Protein AF-A0AAV1ZUP9-F1 (afdb_monomer_lite)

Radius of gyration: 20.41 Å; chains: 1; bounding box: 38×27×68 Å

Secondary structure (DSSP, 8-state):
-------TT---HHHHHHHHHHHHHHHHHHHHHHHHHHHTT----HHHHHHHHHHHHHHHHHHHHHHHHHHHHHTT-GGGHHHHHHHHHHHHHHHHHHHHHHHHHHHHHHHHHHHHHHH-

pLDDT: mean 74.81, std 11.31, range [37.53, 89.44]

Sequence (120 aa):
MAILKTCCCLKSVRDGSFASGIYTMIFYTLFVTFGTFHLTPKIENKVLFGLGLLALFLSGMCVMSSALLLVGLCADNRIFLIPWLVFVSLATLLDVFLCVYFTVKDVRFRTFLKHAKNVI

Structure (mmCIF, N/CA/C/O backbone):
dat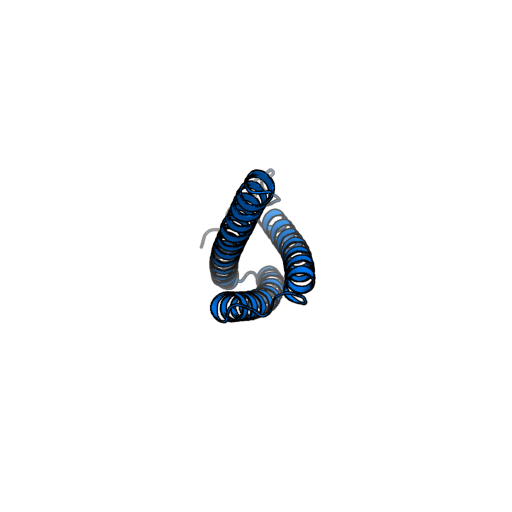a_AF-A0AAV1ZUP9-F1
#
_entry.id   AF-A0AAV1ZUP9-F1
#
loop_
_atom_site.group_PDB
_atom_site.id
_atom_site.type_symbol
_atom_site.label_atom_id
_atom_site.label_alt_id
_atom_site.label_comp_id
_atom_site.label_asym_id
_atom_site.label_entity_id
_atom_site.label_seq_id
_atom_site.pdbx_PDB_ins_code
_atom_site.Cartn_x
_atom_site.Cartn_y
_atom_site.Cartn_z
_atom_site.occupancy
_atom_site.B_iso_or_equiv
_atom_site.auth_seq_id
_atom_site.auth_comp_id
_atom_site.auth_asym_id
_atom_site.auth_atom_id
_atom_site.pdbx_PDB_model_num
ATOM 1 N N . MET A 1 1 ? -4.433 -5.146 31.215 1.00 37.53 1 MET A N 1
ATOM 2 C CA . MET A 1 1 ? -3.589 -4.198 31.979 1.00 37.53 1 MET A CA 1
ATOM 3 C C . MET A 1 1 ? -4.230 -2.822 31.924 1.00 37.53 1 MET A C 1
ATOM 5 O O . MET A 1 1 ? -4.546 -2.397 30.822 1.00 37.53 1 MET A O 1
ATOM 9 N N . ALA A 1 2 ? -4.477 -2.229 33.103 1.00 40.00 2 ALA A N 1
ATOM 10 C CA . ALA A 1 2 ? -4.985 -0.875 33.391 1.00 40.00 2 ALA A CA 1
ATOM 11 C C . ALA A 1 2 ? -5.858 -0.245 32.282 1.00 40.00 2 ALA A C 1
ATOM 13 O O . ALA A 1 2 ? -5.358 0.345 31.333 1.00 40.00 2 ALA A O 1
ATOM 14 N N . ILE A 1 3 ? -7.188 -0.388 32.321 1.00 48.44 3 ILE A N 1
ATOM 15 C CA . ILE A 1 3 ? -8.059 0.575 33.027 1.00 48.44 3 ILE A CA 1
ATOM 16 C C . ILE A 1 3 ? -7.445 1.986 33.006 1.00 48.44 3 ILE A C 1
ATOM 18 O O . ILE A 1 3 ? -7.057 2.554 34.021 1.00 48.44 3 ILE A O 1
ATOM 22 N N . LEU A 1 4 ? -7.364 2.580 31.814 1.00 47.16 4 LEU A N 1
ATOM 23 C CA . LEU A 1 4 ? -7.491 4.028 31.722 1.00 47.16 4 LEU A CA 1
ATOM 24 C C . LEU A 1 4 ? -8.926 4.327 32.139 1.00 47.16 4 LEU A C 1
ATOM 26 O O . LEU A 1 4 ? -9.868 4.170 31.363 1.00 47.16 4 LEU A O 1
ATOM 30 N N . LYS A 1 5 ? -9.079 4.656 33.423 1.00 46.22 5 LYS A N 1
ATOM 31 C CA . LYS A 1 5 ? -10.285 5.266 33.964 1.00 46.22 5 LYS A CA 1
ATOM 32 C C . LYS A 1 5 ? -10.697 6.376 33.000 1.00 46.22 5 LYS A C 1
ATOM 34 O O . LYS A 1 5 ? -9.929 7.293 32.722 1.00 46.22 5 LYS A O 1
ATOM 39 N N . THR A 1 6 ? -11.906 6.232 32.480 1.00 54.28 6 THR A N 1
ATOM 40 C CA . THR A 1 6 ? -12.762 7.289 31.955 1.00 54.28 6 THR A CA 1
ATOM 41 C C . THR A 1 6 ? -12.511 8.617 32.675 1.00 54.28 6 THR A C 1
ATOM 43 O O . THR A 1 6 ? -13.021 8.830 33.771 1.00 54.28 6 THR A O 1
ATOM 46 N N . CYS A 1 7 ? -11.744 9.504 32.045 1.00 49.84 7 CYS A N 1
ATOM 47 C CA . CYS A 1 7 ? -11.783 10.939 32.301 1.00 49.84 7 CYS A CA 1
ATOM 48 C C . CYS A 1 7 ? -12.308 11.614 31.028 1.00 49.84 7 CYS A C 1
ATOM 50 O O . CYS A 1 7 ? -11.894 11.273 29.917 1.00 49.84 7 CYS A O 1
ATOM 52 N N . CYS A 1 8 ? -13.248 12.539 31.213 1.00 55.66 8 CYS A N 1
ATOM 53 C CA . CYS A 1 8 ? -14.240 13.067 30.270 1.00 55.66 8 CYS A CA 1
ATOM 54 C C . CYS A 1 8 ? -13.753 13.720 28.951 1.00 55.66 8 CYS A C 1
ATOM 56 O O . CYS A 1 8 ? -14.572 14.313 28.258 1.00 55.66 8 CYS A O 1
ATOM 58 N N . CYS A 1 9 ? -12.483 13.580 28.550 1.00 53.19 9 CYS A N 1
ATOM 59 C CA . CYS A 1 9 ? -11.934 14.180 27.322 1.00 53.19 9 CYS A CA 1
ATOM 60 C C . CYS A 1 9 ? -11.315 13.177 26.318 1.00 53.19 9 CYS A C 1
ATOM 62 O O . CYS A 1 9 ? -11.061 13.551 25.178 1.00 53.19 9 CYS A O 1
ATOM 64 N N . LEU A 1 10 ? -11.088 11.903 26.682 1.00 47.53 10 LEU A N 1
ATOM 65 C CA . LEU A 1 10 ? -10.405 10.901 25.830 1.00 47.53 10 LEU A CA 1
ATOM 66 C C . LEU A 1 10 ? -11.370 9.862 25.242 1.00 47.53 10 LEU A C 1
ATOM 68 O O . LEU A 1 10 ? -11.219 8.654 25.407 1.00 47.53 10 LEU A O 1
ATOM 72 N N . LYS A 1 11 ? -12.370 10.348 24.509 1.00 51.31 11 LYS A N 1
ATOM 73 C CA . LYS A 1 11 ? -13.342 9.511 23.794 1.00 51.31 11 LYS A CA 1
ATOM 74 C C . LYS A 1 11 ? -12.722 8.714 22.623 1.00 51.31 11 LYS A C 1
ATOM 76 O O . LYS A 1 11 ? -13.373 7.815 22.118 1.00 51.31 11 LYS A O 1
ATOM 81 N N . SER A 1 12 ? -11.480 8.979 22.191 1.00 55.84 12 SER A N 1
ATOM 82 C CA . SER A 1 12 ? -11.130 8.734 20.777 1.00 55.84 12 SER A CA 1
ATOM 83 C C . SER A 1 12 ? -9.803 8.019 20.462 1.00 55.84 12 SER A C 1
ATOM 85 O O . SER A 1 12 ? -9.233 8.227 19.398 1.00 55.84 12 SER A O 1
ATOM 87 N N . VAL A 1 13 ? -9.285 7.124 21.314 1.00 57.34 13 VAL A N 1
ATOM 88 C CA . VAL A 1 13 ? -8.248 6.178 20.818 1.00 57.34 13 VAL A CA 1
ATOM 89 C C . VAL A 1 13 ? -8.903 5.040 20.028 1.00 57.34 13 VAL A C 1
ATOM 91 O O . VAL A 1 13 ? -8.382 4.599 19.006 1.00 57.34 13 VAL A O 1
ATOM 94 N N . ARG A 1 14 ? -10.079 4.587 20.484 1.00 66.31 14 ARG A N 1
ATOM 95 C CA . ARG A 1 14 ? -10.844 3.512 19.840 1.00 66.31 14 ARG A CA 1
ATOM 96 C C . ARG A 1 14 ? -11.477 3.981 18.526 1.00 66.31 14 ARG A C 1
ATOM 98 O O . ARG A 1 14 ? -11.312 3.309 17.516 1.00 66.31 14 ARG A O 1
ATOM 105 N N . ASP A 1 15 ? -12.082 5.170 18.527 1.00 68.00 15 ASP A N 1
ATOM 106 C CA . ASP A 1 15 ? -12.604 5.812 17.310 1.00 68.00 15 ASP A CA 1
ATOM 107 C C . ASP A 1 15 ? -11.478 6.216 16.343 1.00 68.00 15 ASP A C 1
ATOM 109 O O . ASP A 1 15 ? -11.609 6.033 15.135 1.00 68.00 15 ASP A O 1
ATOM 113 N N . GLY A 1 16 ? -10.328 6.671 16.858 1.00 72.88 16 GLY A N 1
ATOM 114 C CA . GLY A 1 16 ? -9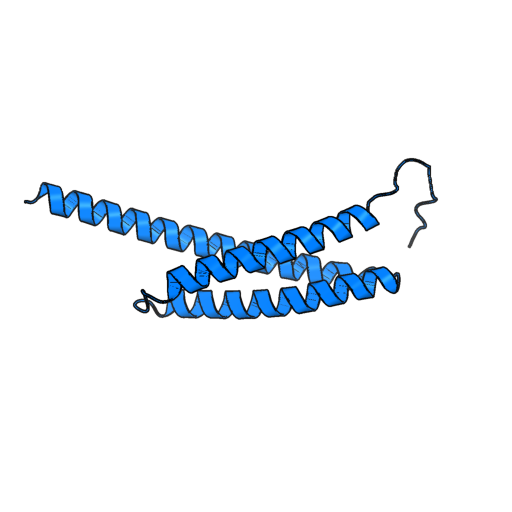.152 6.973 16.036 1.00 72.88 16 GLY A CA 1
ATOM 115 C C . GLY A 1 16 ? -8.592 5.750 15.300 1.00 72.88 16 GLY A C 1
ATOM 116 O O . GLY A 1 16 ? -8.248 5.845 14.123 1.00 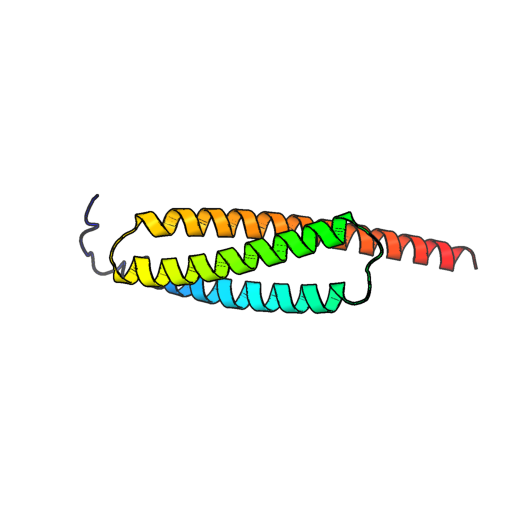72.88 16 GLY A O 1
ATOM 117 N N . SER A 1 17 ? -8.557 4.583 15.955 1.00 73.81 17 SER A N 1
ATOM 118 C CA . SER A 1 17 ? -8.146 3.326 15.311 1.00 73.81 17 SER A CA 1
ATOM 119 C C . SER A 1 17 ? -9.165 2.823 14.284 1.00 73.81 17 SER A C 1
ATOM 121 O O . SER A 1 17 ? -8.786 2.146 13.331 1.00 73.81 17 SER A O 1
ATOM 123 N N . PHE A 1 18 ? -10.450 3.128 14.476 1.00 72.81 18 PHE A N 1
ATOM 124 C CA . PHE A 1 18 ? -11.496 2.774 13.519 1.00 72.81 18 PHE A CA 1
ATOM 125 C C . PHE A 1 18 ? -11.397 3.639 12.258 1.00 72.81 18 PHE A C 1
ATOM 127 O O . PHE A 1 18 ? -11.421 3.124 11.141 1.00 72.81 18 PHE A O 1
ATOM 134 N N . ALA A 1 19 ? -11.190 4.947 12.440 1.00 81.81 19 ALA A N 1
ATOM 135 C CA . ALA A 1 19 ? -10.950 5.872 11.342 1.00 81.81 19 ALA A CA 1
ATOM 136 C C . ALA A 1 19 ? -9.705 5.472 10.536 1.00 81.81 19 ALA A C 1
ATOM 138 O O . ALA A 1 19 ? -9.776 5.387 9.310 1.00 81.81 19 ALA A O 1
ATOM 139 N N . SER A 1 20 ? -8.584 5.168 11.202 1.00 81.06 20 SER A N 1
ATOM 140 C CA . SER A 1 20 ? -7.347 4.800 10.505 1.00 81.06 20 SER A CA 1
ATOM 141 C C . SER A 1 20 ? -7.503 3.532 9.666 1.00 81.06 20 SER A C 1
ATOM 143 O O . SER A 1 20 ? -7.116 3.545 8.503 1.00 81.06 20 SER A O 1
ATOM 145 N N . GLY A 1 21 ? -8.145 2.481 10.187 1.00 79.44 21 GLY A N 1
ATOM 146 C CA . GLY A 1 21 ? -8.389 1.247 9.433 1.00 79.44 21 GLY A CA 1
ATOM 147 C C . GLY A 1 21 ? -9.173 1.475 8.135 1.00 79.44 21 GLY A C 1
ATOM 148 O O . GLY A 1 21 ? -8.811 0.932 7.089 1.00 79.44 21 GLY A O 1
ATOM 149 N N . ILE A 1 22 ? -10.198 2.334 8.177 1.00 83.56 22 ILE A N 1
ATOM 150 C CA . ILE A 1 22 ? -10.996 2.701 6.995 1.00 83.56 22 ILE A CA 1
ATOM 151 C C . ILE A 1 22 ? -10.152 3.493 5.989 1.00 83.56 22 ILE A C 1
ATOM 153 O O . ILE A 1 22 ? -10.151 3.165 4.802 1.00 83.56 22 ILE A O 1
ATOM 157 N N . TYR A 1 23 ? -9.394 4.496 6.449 1.00 83.31 23 TYR A N 1
ATOM 158 C CA . TYR A 1 23 ? -8.500 5.272 5.580 1.00 83.31 23 TYR A CA 1
ATOM 159 C C . TYR A 1 23 ? -7.471 4.385 4.885 1.00 83.31 23 TYR A C 1
ATOM 161 O O . TYR A 1 23 ? -7.250 4.509 3.681 1.00 83.31 23 TYR A O 1
ATOM 169 N N . THR A 1 24 ? -6.872 3.463 5.633 1.00 82.31 24 THR A N 1
ATOM 170 C CA . THR A 1 24 ? -5.885 2.527 5.113 1.00 82.31 24 THR A CA 1
ATOM 171 C C . THR A 1 24 ? -6.499 1.601 4.062 1.00 82.31 24 THR A C 1
ATOM 173 O O . THR A 1 24 ? -5.897 1.405 3.009 1.00 82.31 24 THR A O 1
ATOM 176 N N . MET A 1 25 ? -7.722 1.099 4.275 1.00 78.50 25 MET A N 1
ATOM 177 C CA . MET A 1 25 ? -8.409 0.257 3.288 1.00 78.50 25 MET A CA 1
ATOM 178 C C . MET A 1 25 ? -8.659 1.001 1.967 1.00 78.50 25 MET A C 1
ATOM 180 O O . MET A 1 25 ? -8.355 0.480 0.892 1.00 78.50 25 MET A O 1
ATOM 184 N N . ILE A 1 26 ? -9.164 2.236 2.041 1.00 85.12 26 ILE A N 1
ATOM 185 C CA . ILE A 1 26 ? -9.432 3.065 0.857 1.00 85.12 26 ILE A CA 1
ATOM 186 C C . ILE A 1 26 ? -8.125 3.370 0.115 1.00 85.12 26 ILE A C 1
ATOM 188 O O . ILE A 1 26 ? -8.048 3.197 -1.102 1.00 85.12 26 ILE A O 1
ATOM 192 N N . PHE A 1 27 ? -7.081 3.769 0.844 1.00 83.00 27 PHE A N 1
ATOM 193 C CA . PHE A 1 27 ? -5.788 4.118 0.263 1.00 83.00 27 PHE A CA 1
ATOM 194 C C . PHE A 1 27 ? -5.147 2.937 -0.477 1.00 83.00 27 PHE A C 1
ATOM 196 O O . PHE A 1 27 ? -4.758 3.081 -1.636 1.00 83.00 27 PHE A O 1
ATOM 203 N N . TYR A 1 28 ? -5.101 1.753 0.142 1.00 80.44 28 TYR A N 1
ATOM 204 C CA . TYR A 1 28 ? -4.539 0.562 -0.498 1.00 80.44 28 TYR A CA 1
ATOM 205 C C . TYR A 1 28 ? -5.346 0.098 -1.711 1.00 80.44 28 TYR A C 1
ATOM 207 O O . TYR A 1 28 ? -4.756 -0.331 -2.700 1.00 80.44 28 TYR A O 1
ATOM 215 N N . THR A 1 29 ? -6.675 0.232 -1.681 1.00 79.06 29 THR A N 1
ATOM 216 C CA . THR A 1 29 ? -7.527 -0.119 -2.830 1.00 79.06 29 THR A CA 1
ATOM 217 C C . THR A 1 29 ? -7.207 0.763 -4.036 1.00 79.06 29 THR A C 1
ATOM 219 O O . THR A 1 29 ? -7.034 0.262 -5.150 1.00 79.06 29 THR A O 1
ATOM 222 N N . LEU A 1 30 ? -7.061 2.074 -3.819 1.00 83.69 30 LEU A N 1
ATOM 223 C CA . LEU A 1 30 ? -6.657 3.003 -4.872 1.00 83.69 30 LEU A CA 1
ATOM 224 C C . LEU A 1 30 ? -5.246 2.686 -5.368 1.00 83.69 30 LEU A C 1
ATOM 226 O O . LEU A 1 30 ? -5.041 2.563 -6.572 1.00 83.69 30 LEU A O 1
ATOM 230 N N . PHE A 1 31 ? -4.288 2.493 -4.462 1.00 79.75 31 PHE A N 1
ATOM 231 C CA . PHE A 1 31 ? -2.896 2.229 -4.820 1.00 79.75 31 PHE A CA 1
ATOM 232 C C . PHE A 1 31 ? -2.735 0.953 -5.661 1.00 79.75 31 PHE A C 1
ATOM 234 O O . PHE A 1 31 ? -2.059 0.979 -6.687 1.00 79.75 31 PHE A O 1
ATOM 241 N N . VAL A 1 32 ? -3.424 -0.135 -5.300 1.00 79.00 32 VAL A N 1
ATOM 242 C CA . VAL A 1 32 ? -3.454 -1.383 -6.085 1.00 79.00 32 VAL A CA 1
ATOM 243 C C . VAL A 1 32 ? -4.101 -1.163 -7.451 1.00 79.00 32 VAL A C 1
ATOM 245 O O . VAL A 1 32 ? -3.612 -1.676 -8.456 1.00 79.00 32 VAL A O 1
ATOM 248 N N . THR A 1 33 ? -5.169 -0.372 -7.518 1.00 80.38 33 THR A N 1
ATOM 249 C CA . THR A 1 33 ? -5.855 -0.051 -8.775 1.00 80.38 33 THR A CA 1
ATOM 250 C C . THR A 1 33 ? -4.930 0.729 -9.715 1.00 80.38 33 THR A C 1
ATOM 252 O O . THR A 1 33 ? -4.705 0.318 -10.850 1.00 80.38 33 THR A O 1
ATOM 255 N N . PHE A 1 34 ? -4.293 1.798 -9.231 1.00 80.56 34 PHE A N 1
ATOM 256 C CA . PHE A 1 34 ? -3.296 2.544 -10.005 1.00 80.56 34 PHE A CA 1
ATOM 257 C C . PHE A 1 34 ? -2.095 1.668 -10.388 1.00 80.56 34 PHE A C 1
ATOM 259 O O . PHE A 1 34 ? -1.674 1.678 -11.542 1.00 80.56 34 PHE A O 1
ATOM 266 N N . GLY A 1 35 ? -1.577 0.863 -9.459 1.00 72.69 35 GLY A N 1
ATOM 267 C CA . GLY A 1 35 ? -0.481 -0.066 -9.720 1.00 72.69 35 GLY A CA 1
ATOM 268 C C . GLY A 1 35 ? -0.823 -1.052 -10.835 1.00 72.69 35 GLY A C 1
ATOM 269 O O . GLY A 1 35 ? -0.116 -1.124 -11.834 1.00 72.69 35 GLY A O 1
ATOM 270 N N . THR A 1 36 ? -1.943 -1.764 -10.727 1.00 72.88 36 THR A N 1
ATOM 271 C CA . THR A 1 36 ? -2.373 -2.757 -11.726 1.00 72.88 36 THR A CA 1
ATOM 272 C C . THR A 1 36 ? -2.581 -2.145 -13.111 1.00 72.88 36 THR A C 1
ATOM 274 O O . THR A 1 36 ? -2.071 -2.696 -14.086 1.00 72.88 36 THR A O 1
ATOM 277 N N . PHE A 1 37 ? -3.207 -0.968 -13.220 1.00 73.44 37 PHE A N 1
ATOM 278 C CA . PHE A 1 37 ? -3.340 -0.271 -14.505 1.00 73.44 37 PHE A CA 1
ATOM 279 C C . PHE A 1 37 ? -1.989 0.128 -15.119 1.00 73.44 37 PHE A C 1
ATOM 281 O O . PHE A 1 37 ? -1.819 0.048 -16.336 1.00 73.44 37 PHE A O 1
ATOM 288 N N . HIS A 1 38 ? -1.009 0.501 -14.293 1.00 65.94 38 HIS A N 1
ATOM 289 C CA . HIS A 1 38 ? 0.342 0.837 -14.747 1.00 65.94 38 HIS A CA 1
ATOM 290 C C . HIS A 1 38 ? 1.237 -0.389 -15.023 1.00 65.94 38 HIS A C 1
ATOM 292 O O . HIS A 1 38 ? 2.222 -0.254 -15.755 1.00 65.94 38 HIS A O 1
ATOM 298 N N . LEU A 1 39 ? 0.913 -1.573 -14.484 1.00 61.25 39 LEU A N 1
ATOM 299 C CA . LEU A 1 39 ? 1.657 -2.823 -14.705 1.00 61.25 39 LEU A CA 1
ATOM 300 C C . LEU A 1 39 ? 1.228 -3.582 -15.974 1.00 61.25 39 LEU A C 1
ATOM 302 O O . LEU A 1 39 ? 2.067 -4.252 -16.578 1.00 61.25 39 LEU A O 1
ATOM 306 N N . THR A 1 40 ? -0.027 -3.454 -16.417 1.00 58.81 40 THR A N 1
ATOM 307 C CA . THR A 1 40 ? -0.556 -4.160 -17.604 1.00 58.81 40 THR A CA 1
ATOM 308 C C . THR A 1 40 ? 0.265 -3.965 -18.897 1.00 58.81 40 THR A C 1
ATOM 310 O O . THR A 1 40 ? 0.391 -4.929 -19.651 1.00 58.81 40 THR A O 1
ATOM 313 N N . PRO A 1 41 ? 0.886 -2.798 -19.182 1.00 56.59 41 PRO A N 1
ATOM 314 C CA . PRO A 1 41 ? 1.627 -2.611 -20.433 1.00 56.59 41 PRO A CA 1
ATOM 315 C C . PRO A 1 41 ? 3.148 -2.879 -20.376 1.00 56.59 41 PRO A C 1
ATOM 317 O O . PRO A 1 41 ? 3.799 -2.732 -21.408 1.00 56.59 41 PRO A O 1
ATOM 320 N N . LYS A 1 42 ? 3.769 -3.232 -19.232 1.00 55.28 42 LYS A N 1
ATOM 321 C CA . LYS A 1 42 ? 5.251 -3.329 -19.129 1.00 55.28 42 LYS A CA 1
ATOM 322 C C . LYS A 1 42 ? 5.751 -4.564 -18.364 1.00 55.28 42 LYS A C 1
ATOM 324 O O . LYS A 1 42 ? 6.163 -4.477 -17.210 1.00 55.28 42 LYS A O 1
ATOM 329 N N . ILE A 1 43 ? 5.816 -5.704 -19.058 1.00 62.62 43 ILE A N 1
ATOM 330 C CA . ILE A 1 43 ? 6.300 -7.008 -18.546 1.00 62.62 43 ILE A CA 1
ATOM 331 C C . ILE A 1 43 ? 7.783 -7.248 -18.916 1.00 62.62 43 ILE A C 1
ATOM 333 O O . ILE A 1 43 ? 8.186 -8.342 -19.286 1.00 62.62 43 ILE A O 1
ATOM 337 N N . GLU A 1 44 ? 8.641 -6.226 -18.856 1.00 66.62 44 GLU A N 1
ATOM 338 C CA . GLU A 1 44 ? 10.034 -6.395 -19.322 1.00 66.62 44 GLU A CA 1
ATOM 339 C C . GLU A 1 44 ? 11.000 -6.879 -18.219 1.00 66.62 44 GLU A C 1
ATOM 341 O O . GLU A 1 44 ? 12.048 -7.445 -18.512 1.00 66.62 44 GLU A O 1
ATOM 346 N N . ASN A 1 45 ? 10.664 -6.714 -16.929 1.00 72.50 45 ASN A N 1
ATOM 347 C CA . ASN A 1 45 ? 11.578 -7.029 -15.819 1.00 72.50 45 ASN A CA 1
ATOM 348 C C . ASN A 1 45 ? 10.977 -8.030 -14.817 1.00 72.50 45 ASN A C 1
ATOM 350 O O . ASN A 1 45 ? 10.016 -7.712 -14.115 1.00 72.50 45 ASN A O 1
ATOM 354 N N . LYS A 1 46 ? 11.628 -9.195 -14.658 1.00 76.62 46 LYS A N 1
ATOM 355 C CA . LYS A 1 46 ? 11.259 -10.241 -13.676 1.00 76.62 46 LYS A CA 1
ATOM 356 C C . LYS A 1 46 ? 11.181 -9.714 -12.235 1.00 76.62 46 LYS A C 1
ATOM 358 O O . LYS A 1 46 ? 10.316 -10.133 -11.476 1.00 76.62 46 LYS A O 1
ATOM 363 N N . VAL A 1 47 ? 12.056 -8.770 -11.874 1.00 79.06 47 VAL A N 1
ATOM 364 C CA . VAL A 1 47 ? 12.116 -8.173 -10.526 1.00 79.06 47 VAL A CA 1
ATOM 365 C C . VAL A 1 47 ? 10.879 -7.323 -10.224 1.00 79.06 47 VAL A C 1
ATOM 367 O O . VAL A 1 47 ? 10.317 -7.443 -9.142 1.00 79.06 47 VAL A O 1
ATOM 370 N N . LEU A 1 48 ? 10.418 -6.508 -11.181 1.00 76.56 48 LEU A N 1
ATOM 371 C CA . LEU A 1 48 ? 9.232 -5.657 -11.012 1.00 76.56 48 LEU A CA 1
ATOM 372 C C . LEU A 1 48 ? 7.955 -6.504 -10.920 1.00 76.56 48 LEU A C 1
ATOM 374 O O . LEU A 1 48 ? 7.087 -6.227 -10.099 1.00 76.56 48 LEU A O 1
ATOM 378 N N . PHE A 1 49 ? 7.879 -7.568 -11.727 1.00 78.88 49 PHE A N 1
ATOM 379 C CA . PHE A 1 49 ? 6.773 -8.523 -11.691 1.00 78.88 49 PHE A CA 1
ATOM 380 C C . PHE A 1 49 ? 6.711 -9.275 -10.353 1.00 78.88 49 PHE A C 1
ATOM 382 O O . PHE A 1 49 ? 5.648 -9.367 -9.745 1.00 78.88 49 PHE A O 1
ATOM 389 N N . GLY A 1 50 ? 7.862 -9.740 -9.853 1.00 82.62 50 GLY A N 1
ATOM 39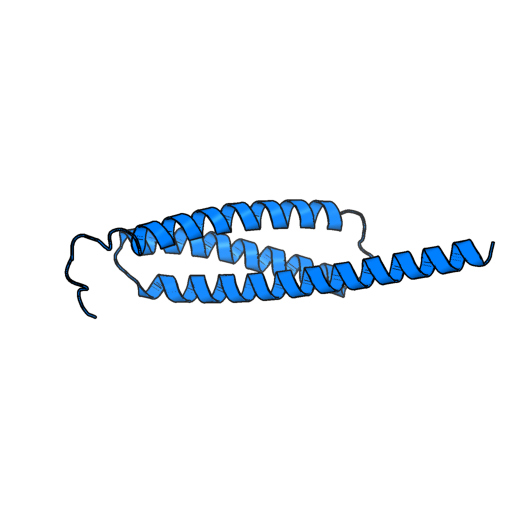0 C CA . GLY A 1 50 ? 7.963 -10.383 -8.542 1.00 82.62 50 GLY A CA 1
ATOM 391 C C . GLY A 1 50 ? 7.587 -9.450 -7.386 1.00 82.62 50 GLY A C 1
ATOM 392 O O . GLY A 1 50 ? 6.803 -9.844 -6.527 1.00 82.62 50 GLY A O 1
ATOM 393 N N . LEU A 1 51 ? 8.084 -8.205 -7.383 1.00 80.31 51 LEU A N 1
ATOM 394 C CA . LEU A 1 51 ? 7.740 -7.218 -6.349 1.00 80.31 51 LEU A CA 1
ATOM 395 C C . LEU A 1 51 ? 6.250 -6.848 -6.379 1.00 80.31 51 LEU A C 1
ATOM 397 O O . LEU A 1 51 ? 5.632 -6.747 -5.325 1.00 80.31 51 LEU A O 1
ATOM 401 N N . GLY A 1 52 ? 5.670 -6.676 -7.572 1.00 82.69 52 GLY A N 1
ATOM 402 C CA . GLY A 1 52 ? 4.249 -6.366 -7.741 1.00 82.69 52 GLY A CA 1
ATOM 403 C C . GLY A 1 52 ? 3.334 -7.498 -7.267 1.00 82.69 52 GLY A C 1
ATOM 404 O O . GLY A 1 52 ? 2.361 -7.240 -6.563 1.00 82.69 52 GLY A O 1
ATOM 405 N N . LEU A 1 53 ? 3.673 -8.755 -7.578 1.00 82.12 53 LEU A N 1
ATOM 406 C CA . LEU A 1 53 ? 2.954 -9.926 -7.064 1.00 82.12 53 LEU A CA 1
ATOM 407 C C . LEU A 1 53 ? 3.059 -10.046 -5.541 1.00 82.12 53 LEU A C 1
ATOM 409 O O . LEU A 1 53 ? 2.055 -10.305 -4.881 1.00 82.12 53 LEU A O 1
ATOM 413 N N . LEU A 1 54 ? 4.250 -9.829 -4.976 1.00 85.62 54 LEU A N 1
ATOM 414 C CA . LEU A 1 54 ? 4.462 -9.866 -3.529 1.00 85.62 54 LEU A CA 1
ATOM 415 C C . LEU A 1 54 ? 3.661 -8.765 -2.812 1.00 85.62 54 LEU A C 1
ATOM 417 O O . LEU A 1 54 ? 3.044 -9.040 -1.786 1.00 85.62 54 LEU A O 1
ATOM 421 N N . ALA A 1 55 ? 3.619 -7.552 -3.371 1.00 83.38 55 ALA A N 1
ATOM 422 C CA . ALA A 1 55 ? 2.821 -6.438 -2.853 1.00 83.38 55 ALA A CA 1
ATOM 423 C C . ALA A 1 55 ? 1.304 -6.710 -2.946 1.00 83.38 55 ALA A C 1
ATOM 425 O O . ALA A 1 55 ? 0.557 -6.425 -2.009 1.00 83.38 55 ALA A O 1
ATOM 426 N N . LEU A 1 56 ? 0.839 -7.345 -4.029 1.00 82.50 56 LEU A N 1
ATOM 427 C CA . LEU A 1 56 ? -0.547 -7.816 -4.167 1.00 82.50 56 LEU A CA 1
ATOM 428 C C . LEU A 1 56 ? -0.903 -8.863 -3.106 1.00 82.50 56 LEU A C 1
ATOM 430 O O . LEU A 1 56 ? -1.961 -8.790 -2.483 1.00 82.50 56 LEU A O 1
ATOM 434 N N . PHE A 1 57 ? 0.000 -9.807 -2.854 1.00 85.81 57 PHE A N 1
ATOM 435 C CA . PHE A 1 57 ? -0.212 -10.837 -1.843 1.00 85.81 57 PHE A CA 1
ATOM 436 C C . PHE A 1 57 ? -0.236 -10.244 -0.427 1.00 85.81 57 PHE A C 1
ATOM 438 O O . PHE A 1 57 ? -1.123 -10.564 0.366 1.00 85.81 57 PHE A O 1
ATOM 445 N N . LEU A 1 58 ? 0.689 -9.324 -0.121 1.00 83.88 58 LEU A N 1
ATOM 446 C CA . LEU A 1 58 ? 0.713 -8.613 1.159 1.00 83.88 58 LEU A CA 1
ATOM 447 C C . LEU A 1 58 ? -0.545 -7.764 1.362 1.00 83.88 58 LEU A C 1
ATOM 449 O O . LEU A 1 58 ? -1.124 -7.799 2.445 1.00 83.88 58 LEU A O 1
ATOM 453 N N . SER A 1 59 ? -1.001 -7.043 0.333 1.00 81.56 59 SER A N 1
ATOM 454 C CA . SER A 1 59 ? -2.202 -6.206 0.438 1.00 81.56 59 SER A CA 1
ATOM 455 C C . SER A 1 59 ? -3.469 -7.039 0.669 1.00 81.56 59 SER A C 1
ATOM 457 O O . SER A 1 59 ? -4.295 -6.660 1.499 1.00 81.56 59 SER A O 1
ATOM 459 N N . GLY A 1 60 ? -3.588 -8.225 0.058 1.00 80.81 60 GLY A N 1
ATOM 460 C CA . GLY A 1 60 ? -4.664 -9.178 0.365 1.00 80.81 60 GLY A CA 1
ATOM 461 C C . GLY A 1 60 ? -4.659 -9.637 1.830 1.00 80.81 60 GLY A C 1
ATOM 462 O O . GLY A 1 60 ? -5.695 -9.623 2.500 1.00 80.81 60 GLY A O 1
ATOM 463 N N . MET A 1 61 ? -3.480 -9.964 2.368 1.00 80.75 61 MET A N 1
ATOM 464 C CA . MET A 1 61 ? -3.315 -10.327 3.783 1.00 80.75 61 MET A CA 1
ATOM 465 C C . MET A 1 61 ? -3.619 -9.147 4.725 1.00 80.75 61 MET A C 1
ATOM 467 O O . MET A 1 61 ? -4.203 -9.344 5.793 1.00 80.75 61 MET A O 1
ATOM 471 N N . CYS A 1 62 ? -3.305 -7.910 4.323 1.00 79.06 62 CYS A N 1
ATOM 472 C CA . CYS A 1 62 ? -3.665 -6.696 5.061 1.00 79.06 62 CYS A CA 1
ATOM 473 C C . CYS A 1 62 ? -5.184 -6.481 5.134 1.00 79.06 62 CYS A C 1
ATOM 475 O O . CYS A 1 62 ? -5.678 -6.082 6.186 1.00 79.06 62 CYS A O 1
ATOM 477 N N . VAL A 1 63 ? -5.944 -6.788 4.075 1.00 79.44 63 VAL A N 1
ATOM 478 C CA . VAL A 1 63 ? -7.419 -6.705 4.099 1.00 79.44 63 VAL A CA 1
ATOM 479 C C . VAL A 1 63 ? -8.009 -7.696 5.107 1.00 79.44 63 VAL A C 1
ATOM 481 O O . VAL A 1 63 ? -8.868 -7.322 5.908 1.00 79.44 63 VAL A O 1
ATOM 484 N N . MET A 1 64 ? -7.501 -8.932 5.135 1.00 80.00 64 MET A N 1
ATOM 485 C CA . MET A 1 64 ? -7.903 -9.929 6.138 1.00 80.00 64 MET A CA 1
ATOM 486 C C . MET A 1 64 ? -7.549 -9.498 7.559 1.00 80.00 64 MET A C 1
ATOM 488 O O . MET A 1 64 ? -8.346 -9.662 8.483 1.00 80.00 64 MET A O 1
ATOM 492 N N . SER A 1 65 ? -6.387 -8.873 7.730 1.00 77.62 65 SER A N 1
ATOM 493 C CA . SER A 1 65 ? -5.965 -8.332 9.016 1.00 77.62 65 SER A CA 1
ATOM 494 C C . SER A 1 65 ? -6.838 -7.150 9.473 1.00 77.62 65 SER A C 1
ATOM 496 O O . SER A 1 65 ? -7.162 -7.056 10.654 1.00 77.62 65 SER A O 1
ATOM 498 N N . SER A 1 66 ? -7.297 -6.289 8.558 1.00 78.50 66 SER A N 1
ATOM 499 C CA . SER A 1 66 ? -8.219 -5.181 8.863 1.00 78.50 66 SER A CA 1
ATOM 500 C C . SER A 1 66 ? -9.605 -5.667 9.305 1.00 78.50 66 SER A C 1
ATOM 50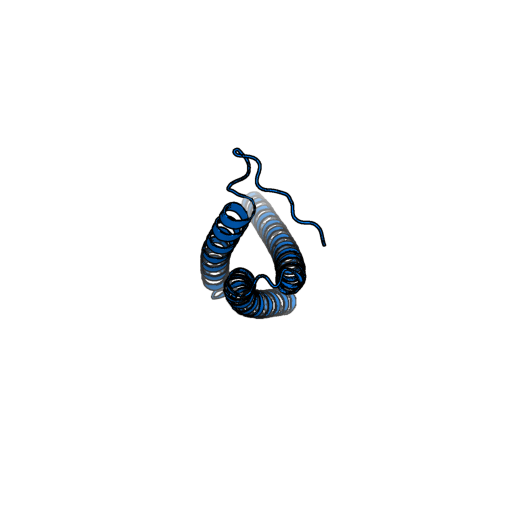2 O O . SER A 1 66 ? -10.198 -5.086 10.214 1.00 78.50 66 SER A O 1
ATOM 504 N N . ALA A 1 67 ? -10.109 -6.765 8.730 1.00 77.94 67 ALA A N 1
ATOM 505 C CA . ALA A 1 67 ? -11.334 -7.411 9.207 1.00 77.94 67 ALA A CA 1
ATOM 506 C C . ALA A 1 67 ? -11.149 -7.998 10.620 1.00 77.94 67 ALA A C 1
ATOM 508 O O . ALA A 1 67 ? -12.002 -7.811 11.489 1.00 77.94 67 ALA A O 1
ATOM 509 N N . LEU A 1 68 ? -9.998 -8.634 10.877 1.00 76.06 68 LEU A N 1
ATOM 510 C CA . LEU A 1 68 ? -9.613 -9.119 12.208 1.00 76.06 68 LEU A CA 1
ATOM 511 C C . LEU A 1 68 ? -9.509 -7.986 13.235 1.00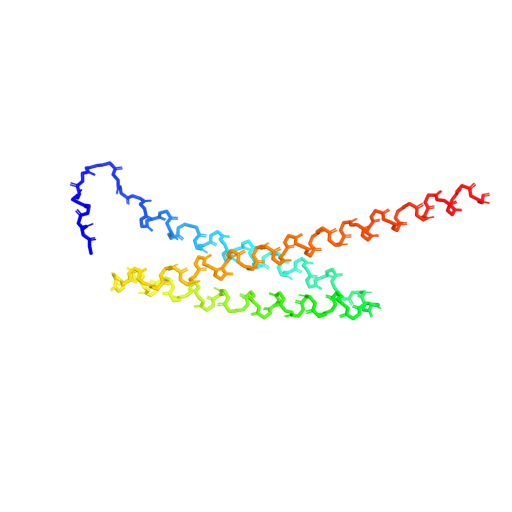 76.06 68 LEU A C 1
ATOM 513 O O . LEU A 1 68 ? -9.852 -8.187 14.397 1.00 76.06 68 LEU A O 1
ATOM 517 N N . LEU A 1 69 ? -9.068 -6.798 12.815 1.00 71.62 69 LEU A N 1
ATOM 518 C CA . LEU A 1 69 ? -8.997 -5.615 13.667 1.00 71.62 69 LEU A CA 1
ATOM 519 C C . LEU A 1 69 ? -10.393 -5.133 14.075 1.00 71.62 69 LEU A C 1
ATOM 521 O O . LEU A 1 69 ? -10.604 -4.816 15.245 1.00 71.62 69 LEU A O 1
ATOM 525 N N . LEU A 1 70 ? -11.356 -5.148 13.146 1.00 73.06 70 LEU A N 1
ATOM 526 C CA . LEU A 1 70 ? -12.758 -4.827 13.433 1.00 73.06 70 LEU A CA 1
ATOM 527 C C . LEU A 1 70 ? -13.357 -5.804 14.457 1.00 73.06 70 LEU A C 1
ATOM 529 O O . LEU A 1 70 ? -13.964 -5.384 15.441 1.00 73.06 70 LEU A O 1
ATOM 533 N N . VAL A 1 71 ? -13.125 -7.106 14.261 1.00 76.06 71 VAL A N 1
ATOM 534 C CA . VAL A 1 71 ? -13.590 -8.162 15.176 1.00 76.06 71 VAL A CA 1
ATOM 535 C C . VAL A 1 71 ? -12.887 -8.070 16.536 1.00 76.06 71 VAL A C 1
ATOM 537 O O . VAL A 1 71 ? -13.534 -8.177 17.577 1.00 76.06 71 VAL A O 1
ATOM 540 N N . GLY A 1 72 ? -11.577 -7.811 16.553 1.00 69.94 72 GLY A N 1
ATOM 541 C CA . GLY A 1 72 ? -10.782 -7.644 17.773 1.00 69.94 72 GLY A CA 1
ATOM 542 C C . GLY A 1 72 ? -11.197 -6.426 18.600 1.00 69.94 72 GLY A C 1
ATOM 543 O O . GLY A 1 72 ? -11.122 -6.466 19.829 1.00 69.94 72 GLY A O 1
ATOM 544 N N . LEU A 1 73 ? -11.701 -5.377 17.943 1.00 66.88 73 LEU A N 1
ATOM 545 C CA . LEU A 1 73 ? -12.262 -4.199 18.600 1.00 66.88 73 LEU A CA 1
ATOM 546 C C . LEU A 1 73 ? -13.623 -4.490 19.246 1.00 66.88 73 LEU A C 1
ATOM 548 O O . LEU A 1 73 ? -13.903 -3.969 20.325 1.00 66.88 73 LEU A O 1
ATOM 552 N N . CYS A 1 74 ? -14.443 -5.342 18.619 1.00 67.38 74 CYS A N 1
ATOM 553 C CA . CYS A 1 74 ? -15.703 -5.820 19.193 1.00 67.38 74 CYS A CA 1
ATOM 554 C C . CYS A 1 74 ? -15.495 -6.799 20.362 1.00 67.38 74 CYS A C 1
ATOM 556 O O . CYS A 1 74 ? -16.330 -6.845 21.259 1.00 67.38 74 CYS A O 1
ATOM 558 N N . ALA A 1 75 ? -14.393 -7.555 20.372 1.00 74.56 75 ALA A N 1
ATOM 559 C CA . ALA A 1 75 ? -14.091 -8.571 21.385 1.00 74.56 75 ALA A CA 1
ATOM 560 C C . ALA A 1 75 ? -13.196 -8.083 22.553 1.00 74.56 75 ALA A C 1
ATOM 562 O O . ALA A 1 75 ? -12.744 -8.908 23.343 1.00 74.56 75 ALA A O 1
ATOM 563 N N . ASP A 1 76 ? -12.897 -6.776 22.652 1.00 70.44 76 ASP A N 1
ATOM 564 C CA . ASP A 1 76 ? -11.995 -6.152 23.654 1.00 70.44 76 ASP A CA 1
ATOM 565 C C . ASP A 1 76 ? -10.572 -6.772 23.739 1.00 70.44 76 ASP A C 1
ATOM 567 O O . ASP A 1 76 ? -9.801 -6.544 24.675 1.00 70.44 76 ASP A O 1
ATOM 571 N N . ASN A 1 77 ? -10.164 -7.519 22.707 1.00 65.50 77 ASN A N 1
ATOM 572 C CA . ASN A 1 77 ? -8.901 -8.255 22.665 1.00 65.50 77 ASN A CA 1
ATOM 573 C C . ASN A 1 77 ? -7.822 -7.471 21.898 1.00 65.50 77 ASN A C 1
ATOM 575 O O . ASN A 1 77 ? -7.555 -7.703 20.719 1.00 65.50 77 ASN A O 1
ATOM 579 N N . ARG A 1 78 ? -7.133 -6.562 22.606 1.00 63.62 78 ARG A N 1
ATOM 580 C CA . ARG A 1 78 ? -6.042 -5.699 22.084 1.00 63.62 78 ARG A CA 1
ATOM 581 C C . ARG A 1 78 ? -4.860 -6.433 21.435 1.00 63.62 78 ARG A C 1
ATOM 583 O O . ARG A 1 78 ? -4.118 -5.819 20.674 1.00 63.62 78 ARG A O 1
ATOM 590 N N . ILE A 1 79 ? -4.664 -7.716 21.735 1.00 70.19 79 ILE A N 1
ATOM 591 C CA . ILE A 1 79 ? -3.530 -8.517 21.239 1.00 70.19 79 ILE A CA 1
ATOM 592 C C . ILE A 1 79 ? -3.576 -8.684 19.713 1.00 70.19 79 ILE A C 1
ATOM 594 O O . ILE A 1 79 ? -2.529 -8.737 19.077 1.00 70.19 79 ILE A O 1
ATOM 598 N N . PHE A 1 80 ? -4.765 -8.658 19.107 1.00 66.88 80 PHE A N 1
ATOM 599 C CA . PHE A 1 80 ? -4.924 -8.751 17.653 1.00 66.88 80 PHE A CA 1
ATOM 600 C C . PHE A 1 80 ? -4.634 -7.438 16.900 1.00 66.88 80 PHE A C 1
ATOM 602 O O . PHE A 1 80 ? -4.521 -7.454 15.677 1.00 66.88 80 PHE A O 1
ATOM 609 N N . LEU A 1 81 ? -4.440 -6.316 17.609 1.00 68.31 81 LEU A N 1
ATOM 610 C CA . LEU A 1 81 ? -4.143 -5.009 17.005 1.00 68.31 81 LEU A CA 1
ATOM 611 C C . LEU A 1 81 ? -2.672 -4.875 16.568 1.00 68.31 81 LEU A C 1
ATOM 613 O O . LEU A 1 81 ? -2.362 -4.215 15.579 1.00 68.31 81 LEU A O 1
ATOM 617 N N . ILE A 1 82 ? -1.758 -5.495 17.321 1.00 73.88 82 ILE A N 1
ATOM 618 C CA . ILE A 1 82 ? -0.309 -5.387 17.095 1.00 73.88 82 ILE A CA 1
ATOM 619 C C . ILE A 1 82 ? 0.118 -6.090 15.793 1.00 73.88 82 ILE A C 1
ATOM 621 O O . ILE A 1 82 ? 0.849 -5.471 15.019 1.00 73.88 82 ILE A O 1
ATOM 625 N N . PRO A 1 83 ? -0.353 -7.317 15.482 1.00 77.38 83 PRO A N 1
ATOM 626 C CA . PRO A 1 83 ? -0.042 -7.974 14.215 1.00 77.38 83 PRO A CA 1
ATOM 627 C C . PRO A 1 83 ? -0.461 -7.138 13.004 1.00 77.38 83 PRO A C 1
ATOM 629 O O . PRO A 1 83 ? 0.320 -6.997 12.068 1.00 77.38 83 PRO A O 1
ATOM 632 N N . TRP A 1 84 ? -1.651 -6.528 13.044 1.00 79.56 84 TRP A N 1
ATOM 633 C CA . TRP A 1 84 ? -2.137 -5.659 11.969 1.00 79.56 84 TRP A CA 1
ATOM 634 C C . TRP A 1 84 ? -1.200 -4.479 11.718 1.00 79.56 84 TRP A C 1
ATOM 636 O O . TRP A 1 84 ? -0.793 -4.245 10.581 1.00 79.56 84 TRP A O 1
ATOM 646 N N . LEU A 1 85 ? -0.796 -3.782 12.785 1.00 81.75 85 LEU A N 1
ATOM 647 C CA . LEU A 1 85 ? 0.089 -2.624 12.681 1.00 81.75 85 LEU A CA 1
ATOM 648 C C . LEU A 1 85 ? 1.446 -3.004 12.064 1.00 81.75 85 LEU A C 1
ATOM 650 O O . LEU A 1 85 ? 1.995 -2.258 11.256 1.00 81.75 85 LEU A O 1
ATOM 654 N N . VAL A 1 86 ? 1.979 -4.178 12.411 1.00 85.00 86 VAL A N 1
ATOM 655 C CA . VAL A 1 86 ? 3.247 -4.682 11.865 1.00 85.00 86 VAL A CA 1
ATOM 656 C C . VAL A 1 86 ? 3.108 -5.040 10.385 1.00 85.00 86 VAL A C 1
ATOM 658 O O . VAL A 1 86 ? 3.936 -4.618 9.579 1.00 85.00 86 VAL A O 1
ATOM 661 N N . PHE A 1 87 ? 2.045 -5.754 10.005 1.00 83.69 87 PHE A N 1
ATOM 662 C CA . PHE A 1 87 ? 1.793 -6.114 8.607 1.00 83.69 87 PHE A CA 1
ATOM 663 C C . PHE A 1 87 ? 1.589 -4.882 7.719 1.00 83.69 87 PHE A C 1
ATOM 665 O O . PHE A 1 87 ? 2.156 -4.816 6.631 1.00 83.69 87 PHE A O 1
ATOM 672 N N . VAL A 1 88 ? 0.844 -3.881 8.194 1.00 84.69 88 VAL A N 1
ATOM 673 C CA . VAL A 1 88 ? 0.614 -2.631 7.454 1.00 84.69 88 VAL A CA 1
ATOM 674 C C . VAL A 1 88 ? 1.898 -1.806 7.311 1.00 84.69 88 VAL A C 1
ATOM 676 O O . VAL A 1 88 ? 2.150 -1.209 6.265 1.00 84.69 88 VAL A O 1
ATOM 679 N N . SER A 1 89 ? 2.757 -1.825 8.334 1.00 86.75 89 SER A N 1
ATOM 680 C CA . SER A 1 89 ? 4.069 -1.165 8.301 1.00 86.75 89 SER A CA 1
ATOM 681 C C . SER A 1 89 ? 5.021 -1.840 7.305 1.00 86.75 89 SER A C 1
ATOM 683 O O . SER A 1 89 ? 5.738 -1.173 6.567 1.00 86.75 89 SER A O 1
ATOM 685 N N . LEU A 1 90 ? 5.013 -3.173 7.236 1.00 87.50 90 LEU A N 1
ATOM 686 C CA . LEU A 1 90 ? 5.803 -3.928 6.257 1.00 87.50 90 LEU A CA 1
ATOM 687 C C . LEU A 1 90 ? 5.299 -3.720 4.824 1.00 87.50 90 LEU A C 1
ATOM 689 O O . LEU A 1 90 ? 6.112 -3.548 3.917 1.00 87.50 90 LEU A O 1
ATOM 693 N N . ALA A 1 91 ? 3.977 -3.697 4.628 1.00 85.88 91 ALA A N 1
ATOM 694 C CA . ALA A 1 91 ? 3.361 -3.407 3.336 1.00 85.88 91 ALA A CA 1
ATOM 695 C C . ALA A 1 91 ? 3.752 -2.009 2.843 1.00 85.88 91 ALA A C 1
ATOM 697 O O . ALA A 1 91 ? 4.363 -1.886 1.787 1.00 85.88 91 ALA A O 1
ATOM 698 N N . THR A 1 92 ? 3.517 -0.973 3.659 1.00 86.25 92 THR A N 1
ATOM 699 C CA . THR A 1 92 ? 3.888 0.414 3.321 1.00 86.25 92 THR A CA 1
ATOM 700 C C . THR A 1 92 ? 5.367 0.569 2.969 1.00 86.25 92 THR A C 1
ATOM 702 O O . THR A 1 92 ? 5.688 1.283 2.021 1.00 86.25 92 THR A O 1
ATOM 705 N N . LEU A 1 93 ? 6.281 -0.099 3.682 1.00 89.44 93 LEU A N 1
ATOM 706 C CA . LEU A 1 93 ? 7.704 -0.068 3.332 1.00 89.44 93 LEU A CA 1
ATOM 707 C C . LEU A 1 93 ? 7.957 -0.651 1.936 1.00 89.44 93 LEU A C 1
ATOM 709 O O . LEU A 1 93 ? 8.643 -0.020 1.131 1.00 89.44 93 LEU A O 1
ATOM 713 N N . LEU A 1 94 ? 7.385 -1.818 1.631 1.00 86.50 94 LEU A N 1
ATOM 714 C CA . LEU A 1 94 ? 7.468 -2.443 0.306 1.00 86.50 94 LEU A CA 1
ATOM 715 C C . LEU A 1 94 ? 6.909 -1.531 -0.797 1.00 86.50 94 LEU A C 1
ATOM 717 O O . LEU A 1 94 ? 7.556 -1.382 -1.834 1.00 86.50 94 LEU A O 1
ATOM 721 N N . ASP A 1 95 ? 5.773 -0.872 -0.560 1.00 83.06 95 ASP A N 1
ATOM 722 C CA . ASP A 1 95 ? 5.174 0.084 -1.500 1.00 83.06 95 ASP A CA 1
ATOM 723 C C . ASP A 1 95 ? 6.077 1.301 -1.748 1.00 83.06 95 ASP A C 1
ATOM 725 O O . ASP A 1 95 ? 6.256 1.723 -2.893 1.00 83.06 95 ASP A O 1
ATOM 729 N N . VAL A 1 96 ? 6.719 1.842 -0.704 1.00 86.94 96 VAL A N 1
ATOM 730 C CA . VAL A 1 96 ? 7.688 2.945 -0.839 1.00 86.94 96 VAL A CA 1
ATOM 731 C C . VAL A 1 96 ? 8.890 2.515 -1.679 1.00 86.94 96 VAL A C 1
ATOM 733 O O . VAL A 1 96 ? 9.304 3.254 -2.577 1.00 86.94 96 VAL A O 1
ATOM 736 N N . PHE A 1 97 ? 9.426 1.310 -1.457 1.00 86.50 97 PHE A N 1
ATOM 737 C CA . PHE A 1 97 ? 10.497 0.762 -2.296 1.00 86.50 97 PHE A CA 1
ATOM 738 C C . PHE A 1 97 ? 10.068 0.640 -3.765 1.00 86.50 97 PHE A C 1
ATOM 740 O O . PHE A 1 97 ? 10.835 1.000 -4.663 1.00 86.50 97 PHE A O 1
ATOM 747 N N . LEU A 1 98 ? 8.835 0.194 -4.016 1.00 83.19 98 LEU A N 1
ATOM 748 C CA . LEU A 1 98 ? 8.249 0.079 -5.353 1.00 83.19 98 LEU A CA 1
ATOM 749 C C . LEU A 1 98 ? 8.123 1.454 -6.037 1.00 83.19 98 LEU A C 1
ATOM 751 O O . LEU A 1 98 ? 8.543 1.614 -7.186 1.00 83.19 98 LEU A O 1
ATOM 755 N N . CYS A 1 99 ? 7.642 2.467 -5.310 1.00 83.50 99 CYS A N 1
ATOM 756 C CA . CYS A 1 99 ? 7.545 3.856 -5.773 1.00 83.50 99 CYS A CA 1
ATOM 757 C C . CYS A 1 99 ? 8.906 4.454 -6.148 1.00 83.50 99 CYS A C 1
ATOM 759 O O . CYS A 1 99 ? 9.053 5.083 -7.204 1.00 83.50 99 CYS A O 1
ATOM 761 N N . VAL A 1 100 ? 9.923 4.251 -5.306 1.00 87.44 100 VAL A N 1
ATOM 762 C CA . VAL A 1 100 ? 11.286 4.735 -5.570 1.00 87.44 100 VAL A CA 1
ATOM 763 C C . VAL A 1 100 ? 11.863 4.042 -6.802 1.00 87.44 100 VAL A C 1
ATOM 765 O O . VAL A 1 100 ? 12.396 4.711 -7.690 1.00 87.44 100 VAL A O 1
ATOM 768 N N . TYR A 1 101 ? 11.706 2.720 -6.906 1.00 83.31 101 TYR A N 1
ATOM 769 C CA . TYR A 1 101 ? 12.182 1.955 -8.057 1.00 83.31 101 TYR A CA 1
ATOM 770 C C . TYR A 1 101 ? 11.549 2.441 -9.368 1.00 83.31 101 TYR A C 1
ATOM 772 O O . TYR A 1 101 ? 12.247 2.638 -10.368 1.00 83.31 101 TYR A O 1
ATOM 780 N N . PHE A 1 102 ? 10.238 2.696 -9.353 1.00 78.38 102 PHE A N 1
ATOM 781 C CA . PHE A 1 102 ? 9.518 3.224 -10.507 1.00 78.38 102 PHE A CA 1
ATOM 782 C C . PHE A 1 102 ? 10.004 4.628 -10.895 1.00 78.38 102 PHE A C 1
ATOM 784 O O . PHE A 1 102 ? 10.291 4.881 -12.066 1.00 78.38 102 PHE A O 1
ATOM 791 N N . THR A 1 103 ? 10.197 5.514 -9.915 1.00 82.75 103 THR A N 1
ATOM 792 C CA . THR A 1 103 ? 10.681 6.886 -10.142 1.00 82.75 103 THR A CA 1
ATOM 793 C C . THR A 1 103 ? 12.085 6.904 -10.748 1.00 82.75 103 THR A C 1
ATOM 795 O O . THR A 1 103 ? 12.346 7.640 -11.699 1.00 82.75 103 THR A O 1
ATOM 798 N N . VAL A 1 104 ? 12.997 6.059 -10.255 1.00 84.88 104 VAL A N 1
ATOM 799 C CA . VAL A 1 104 ? 14.363 5.957 -10.796 1.00 84.88 104 VAL A CA 1
ATOM 800 C C . VAL A 1 104 ? 14.346 5.478 -12.249 1.00 84.88 104 VAL A C 1
ATOM 802 O O . VAL A 1 104 ? 15.085 6.008 -13.085 1.00 84.88 104 VAL A O 1
ATOM 805 N N . LYS A 1 105 ? 13.491 4.502 -12.578 1.00 77.75 105 LYS A N 1
ATOM 806 C CA . LYS A 1 105 ? 13.324 4.018 -13.956 1.00 77.75 105 LYS A CA 1
ATOM 807 C C . LYS A 1 105 ? 12.757 5.100 -14.877 1.00 77.75 105 LYS A C 1
ATOM 809 O O . LYS A 1 105 ? 13.289 5.285 -15.971 1.00 77.75 105 LYS A O 1
ATOM 814 N N . ASP A 1 106 ? 11.739 5.829 -14.430 1.00 79.62 106 ASP A N 1
ATOM 815 C CA . ASP A 1 106 ? 11.110 6.916 -15.186 1.00 79.62 106 ASP A CA 1
ATOM 816 C C . ASP A 1 106 ? 12.086 8.078 -15.457 1.00 79.62 106 ASP A C 1
ATOM 818 O O . ASP A 1 106 ? 12.237 8.525 -16.597 1.00 79.62 106 ASP A O 1
ATOM 822 N N . VAL A 1 107 ? 12.848 8.502 -14.441 1.00 83.81 107 VAL A N 1
ATOM 823 C CA . VAL A 1 107 ? 13.896 9.526 -14.588 1.00 83.81 107 VAL A CA 1
ATOM 824 C C . VAL A 1 107 ? 14.975 9.067 -15.564 1.00 83.81 107 VAL A C 1
ATOM 826 O O . VAL A 1 107 ? 15.360 9.826 -16.453 1.00 83.81 107 VAL A O 1
ATOM 829 N N . ARG A 1 108 ? 15.449 7.820 -15.447 1.00 82.06 108 ARG A N 1
ATOM 830 C CA . ARG A 1 108 ? 16.473 7.282 -16.352 1.00 82.06 108 ARG A CA 1
ATOM 831 C C . ARG A 1 108 ? 15.978 7.256 -17.799 1.00 82.06 108 ARG A C 1
ATOM 833 O O . ARG A 1 108 ? 16.719 7.673 -18.685 1.00 82.06 108 ARG A O 1
ATOM 840 N N . PHE A 1 109 ? 14.732 6.847 -18.032 1.00 78.94 109 PHE A N 1
ATOM 841 C CA . PHE A 1 109 ? 14.117 6.856 -19.360 1.00 78.94 109 PHE A CA 1
ATOM 842 C C . PHE A 1 109 ? 13.998 8.275 -19.940 1.00 78.94 109 PHE A C 1
ATOM 844 O O . PHE A 1 109 ? 14.386 8.506 -21.087 1.00 78.94 109 PHE A O 1
ATOM 851 N N . ARG A 1 110 ? 13.556 9.256 -19.139 1.00 81.12 110 ARG A N 1
ATOM 852 C CA . ARG A 1 110 ? 13.516 10.667 -19.564 1.00 81.12 110 ARG A CA 1
ATOM 853 C C . ARG A 1 110 ? 14.895 11.215 -19.927 1.00 81.12 110 ARG A C 1
ATOM 855 O O . ARG A 1 110 ? 15.015 11.943 -20.911 1.00 81.12 110 ARG A O 1
ATOM 862 N N . THR A 1 111 ? 15.933 10.869 -19.169 1.00 82.56 111 THR A N 1
ATOM 863 C CA . THR A 1 111 ? 17.307 11.299 -19.470 1.00 82.56 111 THR A CA 1
ATOM 864 C C . THR A 1 111 ? 17.809 10.710 -20.789 1.00 82.56 111 THR A C 1
ATOM 866 O O . THR A 1 111 ? 18.398 11.439 -21.585 1.00 82.56 111 THR A O 1
ATOM 869 N N . PHE A 1 112 ? 17.518 9.435 -21.071 1.00 79.19 112 PHE A N 1
ATOM 870 C CA . PHE A 1 112 ? 17.822 8.819 -22.369 1.00 79.19 112 PHE A CA 1
ATOM 871 C C . PHE A 1 112 ? 17.121 9.535 -23.529 1.00 79.19 112 PHE A C 1
ATOM 873 O O . PHE A 1 112 ? 17.768 9.850 -24.525 1.00 79.19 112 PHE A O 1
ATOM 880 N N . LEU A 1 113 ? 15.834 9.867 -23.386 1.00 83.06 113 LEU A N 1
ATOM 881 C CA . LEU A 1 113 ? 15.087 10.625 -24.398 1.00 83.06 113 LEU A CA 1
ATOM 882 C C . LEU A 1 113 ? 15.670 12.024 -24.641 1.00 83.06 113 LEU A C 1
ATOM 884 O O . LEU A 1 113 ? 15.765 12.460 -25.787 1.00 83.06 113 LEU A O 1
ATOM 888 N N . LYS A 1 114 ? 16.097 12.722 -23.580 1.00 83.94 114 LYS A N 1
ATOM 889 C CA . LYS A 1 114 ? 16.785 14.017 -23.706 1.00 83.94 114 LYS A CA 1
ATOM 890 C C . LYS A 1 114 ? 18.100 13.903 -24.474 1.00 83.94 114 LYS A C 1
ATOM 892 O O . LYS A 1 114 ? 18.410 14.797 -25.254 1.00 83.94 114 LYS A O 1
ATOM 897 N N . HIS A 1 115 ? 18.864 12.834 -24.259 1.00 82.62 115 HIS A N 1
ATOM 898 C CA . HIS A 1 115 ? 20.085 12.600 -25.026 1.00 82.62 115 HIS A CA 1
ATOM 899 C C . HIS A 1 115 ? 19.787 12.245 -26.483 1.00 82.62 115 HIS A C 1
ATOM 901 O O . HIS A 1 115 ? 20.401 12.829 -27.365 1.00 82.62 115 HIS A O 1
ATOM 907 N N . ALA A 1 116 ? 18.809 11.374 -26.744 1.00 80.19 116 ALA A N 1
ATOM 908 C CA . ALA A 1 116 ? 18.422 11.003 -28.105 1.00 80.19 116 ALA A CA 1
ATOM 909 C C . ALA A 1 116 ? 17.948 12.213 -28.927 1.00 80.19 116 ALA A C 1
ATOM 911 O O . ALA A 1 116 ? 18.317 12.350 -30.087 1.00 80.19 116 ALA A O 1
ATOM 912 N N . LYS A 1 117 ? 17.190 13.132 -28.312 1.00 81.88 117 LYS A N 1
ATOM 913 C CA . LYS A 1 117 ? 16.726 14.360 -28.973 1.00 81.88 117 LYS A CA 1
ATOM 914 C C . LYS A 1 117 ? 17.828 15.407 -29.190 1.00 81.88 117 LYS A C 1
ATOM 916 O O . LYS A 1 117 ? 17.666 16.253 -30.047 1.00 81.88 117 LYS A O 1
ATOM 921 N N . ASN A 1 118 ? 18.913 15.378 -28.414 1.00 76.94 118 ASN A N 1
ATOM 922 C CA . ASN A 1 118 ? 20.064 16.275 -28.607 1.00 76.94 118 ASN A CA 1
ATOM 923 C C . ASN A 1 118 ? 21.067 15.759 -29.653 1.00 76.94 118 ASN A C 1
ATOM 925 O O . ASN A 1 118 ? 22.002 16.475 -29.993 1.00 76.94 118 ASN A O 1
ATOM 929 N N . VAL A 1 119 ? 20.926 14.507 -30.095 1.00 76.56 119 VAL A N 1
ATOM 930 C CA . VAL A 1 119 ? 21.816 13.867 -31.080 1.00 76.56 119 VAL A CA 1
ATOM 931 C C . VAL A 1 119 ? 21.236 13.924 -32.504 1.00 76.56 119 VAL A C 1
ATOM 933 O O . VAL A 1 119 ? 21.975 13.710 -33.461 1.00 76.56 119 VAL A O 1
ATOM 936 N N . ILE A 1 120 ? 19.942 14.228 -32.647 1.00 64.88 120 ILE A N 1
ATOM 937 C CA . ILE A 1 120 ? 19.228 14.438 -33.920 1.00 64.88 120 ILE A CA 1
ATOM 938 C C . ILE A 1 120 ? 19.067 15.938 -34.144 1.00 64.88 120 ILE A C 1
ATOM 940 O O . ILE A 1 120 ? 19.285 16.381 -35.291 1.00 64.88 120 ILE A O 1
#

Foldseek 3Di:
DDDPDDDPPPPPPLVVVVVVLVVLLVVLVVLLVVVVVVVVPDPPDPVLVVLNVVLVVLVVVLVVLSVVVVVCSVVVNCVSVVVSVVSSVVSVVSVVVSVVVVVVVVVVVVVVVVVVVVVD

Organism: NCBI:txid280406